Protein AF-A0A4S2H6Z0-F1 (afdb_monomer_lite)

Structure (mmCIF, N/CA/C/O backbone):
data_AF-A0A4S2H6Z0-F1
#
_entry.id   AF-A0A4S2H6Z0-F1
#
loop_
_atom_site.group_PDB
_atom_site.id
_atom_site.type_symbol
_atom_site.label_atom_id
_atom_site.label_alt_id
_atom_site.label_comp_id
_atom_site.label_asym_id
_atom_site.label_entity_id
_atom_site.label_seq_id
_atom_site.pdbx_PDB_ins_code
_atom_site.Cartn_x
_atom_site.Cartn_y
_atom_site.Cartn_z
_atom_site.occupancy
_atom_site.B_iso_or_equiv
_atom_site.auth_seq_id
_atom_site.auth_comp_id
_atom_site.auth_asym_id
_atom_site.auth_atom_id
_atom_site.pdbx_PDB_model_num
ATOM 1 N N . MET A 1 1 ? -12.314 -0.430 -7.288 1.00 43.91 1 MET A N 1
ATOM 2 C CA . MET A 1 1 ? -11.637 -0.971 -8.488 1.00 43.91 1 MET A CA 1
ATOM 3 C C . MET A 1 1 ? -10.177 -0.531 -8.445 1.00 43.91 1 MET A C 1
ATOM 5 O O . MET A 1 1 ? -9.953 0.667 -8.419 1.00 43.91 1 MET A O 1
ATOM 9 N N . ARG A 1 2 ? -9.200 -1.448 -8.360 1.00 56.72 2 ARG A N 1
ATOM 10 C CA . ARG A 1 2 ? -7.768 -1.087 -8.378 1.00 56.72 2 ARG A CA 1
ATOM 11 C C . ARG A 1 2 ? -7.359 -0.550 -9.759 1.00 56.72 2 ARG A C 1
ATOM 13 O O . ARG A 1 2 ? -7.724 -1.200 -10.739 1.00 56.72 2 ARG A O 1
ATOM 20 N N . PRO A 1 3 ? -6.600 0.553 -9.860 1.00 59.47 3 PRO A N 1
ATOM 21 C CA . PRO A 1 3 ? -5.856 0.876 -11.079 1.00 59.47 3 PRO A CA 1
ATOM 22 C C . PRO A 1 3 ? -4.858 -0.244 -11.407 1.00 59.47 3 PRO A C 1
ATOM 24 O O . PRO A 1 3 ? -4.437 -0.952 -10.493 1.00 59.47 3 PRO A O 1
ATOM 27 N N . TYR A 1 4 ? -4.493 -0.401 -12.682 1.00 66.50 4 TYR A N 1
ATOM 28 C CA . TYR A 1 4 ? -3.468 -1.359 -13.140 1.00 66.50 4 TYR A CA 1
ATOM 29 C C . TYR A 1 4 ? -3.805 -2.848 -12.953 1.00 66.50 4 TYR A C 1
ATOM 31 O O . TYR A 1 4 ? -2.926 -3.659 -12.707 1.00 66.50 4 TYR A O 1
ATOM 39 N N . LYS A 1 5 ? -5.076 -3.247 -13.119 1.00 69.44 5 LYS A N 1
ATOM 40 C CA . LYS A 1 5 ? -5.499 -4.663 -12.996 1.00 69.44 5 LYS A CA 1
ATOM 41 C C . LYS A 1 5 ? -4.783 -5.654 -13.926 1.00 69.44 5 LYS A C 1
ATOM 43 O O . LYS A 1 5 ? -4.903 -6.850 -13.695 1.00 69.44 5 LYS A O 1
ATOM 48 N N . HIS A 1 6 ? -4.163 -5.169 -15.000 1.00 81.25 6 HIS A N 1
ATOM 49 C CA . HIS A 1 6 ? -3.451 -5.999 -15.971 1.00 81.25 6 HIS A CA 1
ATOM 50 C C . HIS A 1 6 ? -2.021 -6.333 -15.533 1.00 81.25 6 HIS A C 1
ATOM 52 O O . HIS A 1 6 ? -1.425 -7.230 -16.113 1.00 81.25 6 HIS A O 1
ATOM 58 N N . TYR A 1 7 ? -1.496 -5.653 -14.510 1.00 85.88 7 TYR A N 1
ATOM 59 C CA . TYR A 1 7 ? -0.220 -5.996 -13.898 1.00 85.88 7 TYR A CA 1
ATOM 60 C C . TYR A 1 7 ? -0.441 -6.805 -12.627 1.00 85.88 7 TYR A C 1
ATOM 62 O O . TYR A 1 7 ? -1.417 -6.595 -11.892 1.00 85.88 7 TYR A O 1
ATOM 70 N N . ASP A 1 8 ? 0.486 -7.722 -12.361 1.00 86.62 8 ASP A N 1
ATOM 71 C CA . ASP A 1 8 ? 0.520 -8.396 -11.076 1.00 86.62 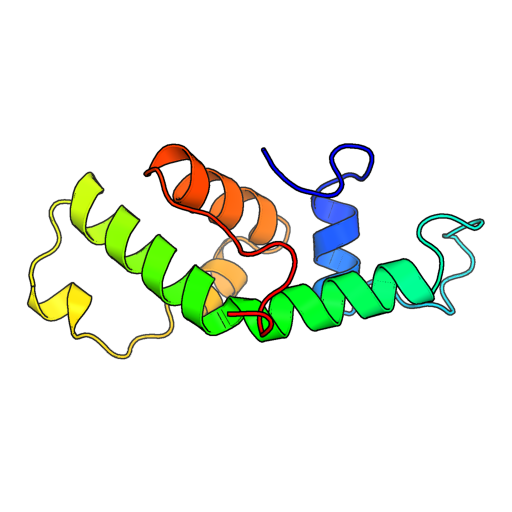8 ASP A CA 1
ATOM 72 C C . ASP A 1 8 ? 0.820 -7.390 -9.955 1.00 86.62 8 ASP A C 1
ATOM 74 O O . ASP A 1 8 ? 1.573 -6.429 -10.123 1.00 86.62 8 ASP A O 1
ATOM 78 N N . ALA A 1 9 ? 0.195 -7.597 -8.797 1.00 86.31 9 ALA A N 1
ATOM 79 C CA . ALA A 1 9 ? 0.392 -6.706 -7.661 1.00 86.31 9 ALA A CA 1
ATOM 80 C C . ALA A 1 9 ? 1.819 -6.788 -7.098 1.00 86.31 9 ALA A C 1
ATOM 82 O O . ALA A 1 9 ? 2.272 -5.790 -6.552 1.00 86.31 9 ALA A O 1
ATOM 83 N N . GLY A 1 10 ? 2.488 -7.938 -7.233 1.00 89.62 10 GLY A N 1
ATOM 84 C CA . GLY A 1 10 ? 3.888 -8.133 -6.871 1.00 89.62 10 GLY A CA 1
ATOM 85 C C . GLY A 1 10 ? 4.810 -7.301 -7.750 1.00 89.62 10 GLY A C 1
ATOM 86 O O . GLY A 1 10 ? 5.597 -6.542 -7.218 1.00 89.62 10 GLY A O 1
ATOM 87 N N . LEU A 1 11 ? 4.606 -7.287 -9.071 1.00 90.44 11 LEU A N 1
ATOM 88 C CA . LEU A 1 11 ? 5.399 -6.428 -9.962 1.00 90.44 11 LEU A CA 1
ATOM 89 C C . LEU A 1 11 ? 5.265 -4.934 -9.618 1.00 90.44 11 LEU A C 1
ATOM 91 O O . LEU A 1 11 ? 6.243 -4.193 -9.618 1.00 90.44 11 LEU A O 1
ATOM 95 N N . ILE A 1 12 ? 4.046 -4.475 -9.314 1.00 90.94 12 ILE A N 1
ATOM 96 C CA . ILE A 1 12 ? 3.834 -3.088 -8.869 1.00 90.94 12 ILE A CA 1
ATOM 97 C C . ILE A 1 12 ? 4.550 -2.839 -7.534 1.00 90.94 12 ILE A C 1
ATOM 99 O O . ILE A 1 12 ? 5.118 -1.766 -7.346 1.00 90.94 12 ILE A O 1
ATOM 103 N N . GLU A 1 13 ? 4.495 -3.802 -6.613 1.00 92.81 13 GLU A N 1
ATOM 104 C CA . GLU A 1 13 ? 5.170 -3.738 -5.315 1.00 92.81 13 GLU A CA 1
ATOM 105 C C . GLU A 1 13 ? 6.690 -3.661 -5.478 1.00 92.81 13 GLU A C 1
ATOM 107 O O . GLU A 1 13 ? 7.290 -2.728 -4.961 1.00 92.81 13 GLU A O 1
ATOM 112 N N . ASP A 1 14 ? 7.285 -4.529 -6.291 1.00 93.00 14 ASP A N 1
ATOM 113 C CA . ASP A 1 14 ? 8.722 -4.565 -6.562 1.00 93.00 14 ASP A CA 1
ATOM 114 C C . ASP A 1 14 ? 9.218 -3.246 -7.169 1.00 93.00 14 ASP A C 1
ATOM 116 O O . ASP A 1 14 ? 10.258 -2.716 -6.777 1.00 93.00 14 ASP A O 1
ATOM 120 N N . VAL A 1 15 ? 8.447 -2.651 -8.086 1.00 92.44 15 VAL A N 1
ATOM 121 C CA . VAL A 1 15 ? 8.760 -1.324 -8.635 1.00 92.44 15 VAL A CA 1
ATOM 122 C C . VAL A 1 15 ? 8.666 -0.235 -7.566 1.00 92.44 15 VAL A C 1
ATOM 124 O O . VAL A 1 15 ? 9.481 0.690 -7.562 1.00 92.44 15 VAL A O 1
ATOM 127 N N . VAL A 1 16 ? 7.666 -0.295 -6.682 1.00 93.00 16 VAL A N 1
ATOM 128 C CA . VAL A 1 16 ? 7.472 0.681 -5.596 1.00 93.00 16 VAL A CA 1
ATOM 129 C C . VAL A 1 16 ? 8.574 0.573 -4.543 1.00 93.00 16 VAL A C 1
ATOM 131 O O . VAL A 1 16 ? 9.058 1.607 -4.083 1.00 93.00 16 VAL A O 1
ATOM 134 N N . ASP A 1 17 ? 8.986 -0.647 -4.214 1.00 93.31 17 ASP A N 1
ATOM 135 C CA . ASP A 1 17 ? 10.017 -0.950 -3.221 1.00 93.31 17 ASP A CA 1
ATOM 136 C C . ASP A 1 17 ? 11.437 -0.799 -3.797 1.00 93.31 17 ASP A C 1
ATOM 138 O O . ASP A 1 17 ? 12.422 -0.861 -3.064 1.00 93.31 17 ASP A O 1
ATOM 142 N N . GLY A 1 18 ? 11.552 -0.534 -5.104 1.00 91.50 18 GLY A N 1
ATOM 143 C CA . GLY A 1 18 ? 12.824 -0.301 -5.788 1.00 91.50 18 GLY A CA 1
ATOM 144 C C . GLY A 1 18 ? 13.605 -1.574 -6.110 1.00 91.50 18 GLY A C 1
ATOM 145 O O . GLY A 1 18 ? 14.780 -1.477 -6.446 1.00 91.50 18 GLY A O 1
ATOM 146 N N . VAL A 1 19 ? 12.960 -2.739 -6.019 1.00 91.44 19 VAL A N 1
ATOM 147 C CA . VAL A 1 19 ? 13.501 -4.045 -6.423 1.00 91.44 19 VAL A CA 1
ATOM 148 C C . VAL A 1 19 ? 13.611 -4.138 -7.944 1.00 91.44 19 VAL A C 1
ATOM 150 O O . VAL A 1 19 ? 14.587 -4.688 -8.436 1.00 91.44 19 VAL A O 1
ATOM 153 N N . VAL A 1 20 ? 12.633 -3.572 -8.665 1.00 89.50 20 VAL A N 1
ATOM 154 C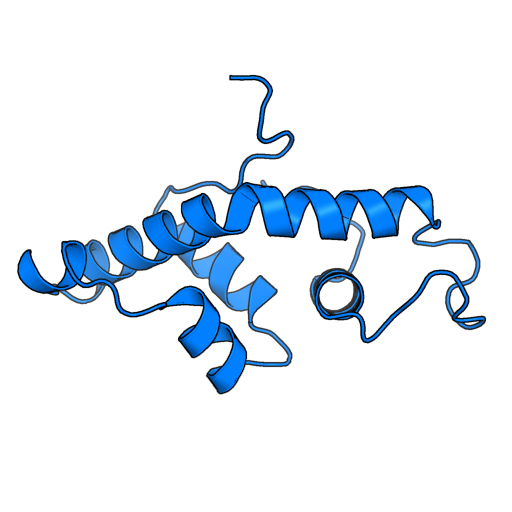 CA . VAL A 1 20 ? 12.634 -3.471 -10.134 1.00 89.50 20 VAL A CA 1
ATOM 155 C C . VAL A 1 20 ? 12.770 -2.007 -10.563 1.00 89.50 20 VAL A C 1
ATOM 157 O O . VAL A 1 20 ? 12.004 -1.131 -10.128 1.00 89.50 20 VAL A O 1
ATOM 160 N N . GLY A 1 21 ? 13.763 -1.743 -11.405 1.00 84.88 21 GLY A N 1
ATOM 161 C CA . GLY A 1 21 ? 14.115 -0.462 -12.008 1.00 84.88 21 GLY A CA 1
ATOM 162 C C . GLY A 1 21 ? 13.831 -0.392 -13.509 1.00 84.88 21 GLY A C 1
ATOM 163 O O . GLY A 1 21 ? 13.379 -1.342 -14.137 1.00 84.88 21 GLY A O 1
ATOM 164 N N . GLU A 1 22 ? 14.090 0.778 -14.090 1.00 79.88 22 GLU A N 1
ATOM 165 C CA . GLU A 1 22 ? 13.851 1.056 -15.517 1.00 79.88 22 GLU A CA 1
ATOM 166 C C . GLU A 1 22 ? 14.928 0.422 -16.408 1.00 79.88 22 GLU A C 1
ATOM 168 O O . GLU A 1 22 ? 14.734 0.238 -17.606 1.00 79.88 22 GLU A O 1
ATOM 173 N N . GLU A 1 23 ? 16.078 0.137 -15.805 1.00 77.00 23 GLU A N 1
ATOM 174 C CA . GLU A 1 23 ? 17.248 -0.504 -16.385 1.00 77.00 23 GLU A CA 1
ATOM 175 C C . GLU A 1 23 ? 17.199 -2.041 -16.345 1.00 77.00 23 GLU A C 1
ATOM 177 O O . GLU A 1 23 ? 18.068 -2.685 -16.938 1.00 77.00 23 GLU A O 1
ATOM 182 N N . ASP A 1 24 ? 16.203 -2.637 -15.677 1.00 77.44 24 ASP A N 1
ATOM 183 C CA . ASP A 1 24 ? 16.071 -4.091 -15.590 1.00 77.44 24 ASP A CA 1
ATOM 184 C C . ASP A 1 24 ? 15.622 -4.680 -16.933 1.00 77.44 24 ASP A C 1
ATOM 186 O O . ASP A 1 24 ? 14.460 -4.603 -17.340 1.00 77.44 24 ASP A O 1
ATOM 190 N N . ILE A 1 25 ? 16.591 -5.302 -17.609 1.00 59.59 25 ILE A N 1
ATOM 191 C CA . ILE A 1 25 ? 16.536 -5.828 -18.985 1.00 59.59 25 ILE A CA 1
ATOM 192 C C . ILE A 1 25 ? 15.465 -6.924 -19.152 1.00 59.59 25 ILE A C 1
ATOM 194 O O . ILE A 1 25 ? 15.018 -7.187 -20.264 1.00 59.59 25 ILE A O 1
ATOM 198 N N . GLU A 1 26 ? 15.027 -7.553 -18.055 1.00 61.97 26 GLU A N 1
ATOM 199 C CA . GLU A 1 26 ? 13.955 -8.561 -18.069 1.00 61.97 26 GLU A CA 1
ATOM 200 C C . GLU A 1 26 ? 12.550 -7.952 -18.214 1.00 61.97 26 GLU A C 1
ATOM 202 O O . GLU A 1 26 ? 11.586 -8.671 -18.476 1.00 61.97 26 GLU A O 1
ATOM 207 N N . THR A 1 27 ? 12.417 -6.627 -18.095 1.00 59.22 27 THR A N 1
ATOM 208 C CA . THR A 1 27 ? 11.163 -5.914 -18.357 1.00 59.22 27 THR A CA 1
ATOM 209 C C . THR A 1 27 ? 11.105 -5.458 -19.820 1.00 59.22 27 THR A C 1
ATOM 211 O O . THR A 1 27 ? 11.207 -4.276 -20.133 1.00 59.22 27 THR A O 1
ATOM 214 N N . GLU A 1 28 ? 10.958 -6.411 -20.749 1.00 54.38 28 GLU A N 1
ATOM 215 C CA . GLU A 1 28 ? 10.650 -6.132 -22.164 1.00 54.38 28 GLU A CA 1
ATOM 216 C C . GLU A 1 28 ? 9.410 -5.217 -22.264 1.00 54.38 28 GLU A C 1
ATOM 218 O O . GLU A 1 28 ? 8.283 -5.668 -22.080 1.00 54.38 28 GLU A O 1
ATOM 223 N N . ASP A 1 29 ? 9.625 -3.917 -22.501 1.00 62.53 29 ASP A N 1
ATOM 224 C CA . ASP A 1 29 ? 8.655 -2.826 -22.736 1.00 62.53 29 ASP A CA 1
ATOM 225 C C . ASP A 1 29 ? 7.450 -2.669 -21.768 1.00 62.53 29 ASP A C 1
ATOM 227 O O . ASP A 1 29 ? 6.671 -1.714 -21.895 1.00 62.53 29 ASP A O 1
ATOM 231 N N . TYR A 1 30 ? 7.293 -3.529 -20.756 1.00 69.50 30 TYR A N 1
ATOM 232 C CA . TYR A 1 30 ? 6.130 -3.553 -19.868 1.00 69.50 30 TYR A CA 1
ATOM 233 C C . TYR A 1 30 ? 6.489 -3.940 -18.421 1.00 69.50 30 TYR A C 1
ATOM 235 O O . TYR A 1 30 ? 6.848 -5.087 -18.163 1.00 69.50 30 TYR A O 1
ATOM 243 N N . PRO A 1 31 ? 6.282 -3.041 -17.437 1.00 82.44 31 PRO A N 1
ATOM 244 C CA . PRO A 1 31 ? 5.841 -1.652 -17.570 1.00 82.44 31 PRO A CA 1
ATOM 245 C C . PRO A 1 31 ? 6.954 -0.746 -18.110 1.00 82.44 31 PRO A C 1
ATOM 247 O O . PRO A 1 31 ? 8.093 -0.823 -17.675 1.00 82.44 31 PRO A O 1
ATOM 250 N N . CYS A 1 32 ? 6.620 0.200 -18.988 1.00 85.44 32 CYS A N 1
ATOM 251 C CA . CYS A 1 32 ? 7.594 1.205 -19.414 1.00 85.44 32 CYS A CA 1
ATOM 252 C C . CYS A 1 32 ? 8.028 2.122 -18.249 1.00 85.44 32 CYS A C 1
ATOM 254 O O . CYS A 1 32 ? 7.286 2.322 -17.280 1.00 85.44 32 CYS A O 1
ATOM 256 N N . SER A 1 33 ? 9.185 2.777 -18.395 1.00 88.06 33 SER A N 1
ATOM 257 C CA . SER A 1 33 ? 9.753 3.727 -17.417 1.00 88.06 33 SER A CA 1
ATOM 258 C C . SER A 1 33 ? 8.738 4.737 -16.857 1.00 88.06 33 SER A C 1
ATOM 260 O O . SER A 1 33 ? 8.645 4.946 -15.646 1.00 88.06 33 SER A O 1
ATOM 262 N N . GLY A 1 34 ? 7.915 5.341 -17.722 1.00 87.88 34 GLY A N 1
ATOM 263 C CA . GLY A 1 34 ? 6.893 6.301 -17.294 1.00 87.88 34 GLY A CA 1
ATOM 264 C C . GLY A 1 34 ? 5.836 5.683 -16.373 1.00 87.88 34 GLY A C 1
ATOM 265 O O . GLY A 1 34 ? 5.405 6.316 -15.408 1.00 87.88 34 GLY A O 1
ATOM 266 N N . THR A 1 35 ? 5.462 4.427 -16.626 1.00 88.50 35 THR A N 1
ATOM 267 C CA . THR A 1 35 ? 4.527 3.673 -15.783 1.00 88.50 35 THR A CA 1
ATOM 268 C C . THR A 1 35 ? 5.153 3.373 -14.422 1.00 88.50 35 THR A C 1
ATOM 270 O O . THR A 1 35 ? 4.516 3.621 -13.396 1.00 88.50 35 THR A O 1
ATOM 273 N N . MET A 1 36 ? 6.418 2.937 -14.397 1.00 90.44 36 MET A N 1
ATOM 274 C CA . MET A 1 36 ? 7.149 2.679 -13.152 1.00 90.44 36 MET A CA 1
ATOM 275 C C . MET A 1 36 ? 7.279 3.942 -12.286 1.00 90.44 36 MET A C 1
ATOM 277 O O . MET A 1 36 ? 6.916 3.936 -11.106 1.00 90.44 36 MET A O 1
ATOM 281 N N . LYS A 1 37 ? 7.700 5.067 -12.886 1.00 90.56 37 LYS A N 1
ATOM 282 C CA . LYS A 1 37 ? 7.766 6.382 -12.218 1.00 90.56 37 LYS A CA 1
ATOM 283 C C . LYS A 1 37 ? 6.419 6.790 -11.645 1.00 90.56 37 LYS A C 1
ATOM 285 O O . LYS A 1 37 ? 6.341 7.250 -10.506 1.00 90.56 37 LYS A O 1
ATOM 290 N N . HIS A 1 38 ? 5.352 6.604 -12.417 1.00 89.94 38 HIS A N 1
ATOM 291 C CA . HIS A 1 38 ? 4.011 6.942 -11.970 1.00 89.94 38 HIS A CA 1
ATOM 292 C C . HIS A 1 38 ? 3.560 6.073 -10.786 1.00 89.94 38 HIS A C 1
ATOM 294 O O . HIS A 1 38 ? 2.934 6.596 -9.866 1.00 89.94 38 HIS A O 1
ATOM 300 N N . TRP A 1 39 ? 3.888 4.778 -10.751 1.00 91.38 39 TRP A N 1
ATOM 301 C CA . TRP A 1 39 ? 3.582 3.923 -9.597 1.00 91.38 39 TRP A CA 1
ATOM 302 C C . TRP A 1 39 ? 4.324 4.354 -8.338 1.00 91.38 39 TRP A C 1
ATOM 304 O O . TRP A 1 39 ? 3.686 4.498 -7.293 1.00 91.38 39 TRP A O 1
ATOM 314 N N . ARG A 1 40 ? 5.629 4.636 -8.447 1.00 92.38 40 ARG A N 1
ATOM 315 C CA . ARG A 1 40 ? 6.437 5.157 -7.333 1.00 92.38 40 ARG A CA 1
ATOM 316 C C . ARG A 1 40 ? 5.859 6.468 -6.804 1.00 92.38 40 ARG A C 1
ATOM 318 O O . ARG A 1 40 ? 5.550 6.570 -5.618 1.00 92.38 40 ARG A O 1
ATOM 325 N N . TRP A 1 41 ? 5.612 7.429 -7.696 1.00 92.31 41 TRP A N 1
ATOM 326 C CA . TRP A 1 41 ? 4.995 8.712 -7.352 1.00 92.31 41 TRP A CA 1
ATOM 327 C C . TRP A 1 41 ? 3.635 8.528 -6.671 1.00 92.31 41 TRP A C 1
ATOM 329 O O . TRP A 1 41 ? 3.386 9.076 -5.598 1.00 92.31 41 TRP A O 1
ATOM 339 N N . ARG A 1 42 ? 2.752 7.713 -7.256 1.00 91.00 42 ARG A N 1
ATOM 340 C CA . ARG A 1 42 ? 1.405 7.491 -6.727 1.00 91.00 42 ARG A CA 1
ATOM 341 C C . ARG A 1 42 ? 1.436 6.837 -5.347 1.00 91.00 42 ARG A C 1
ATOM 343 O O . ARG A 1 42 ? 0.597 7.190 -4.516 1.00 91.00 42 ARG A O 1
ATOM 350 N N . SER A 1 43 ? 2.352 5.893 -5.123 1.00 91.50 43 SER A N 1
ATOM 351 C CA . SER A 1 43 ? 2.552 5.231 -3.831 1.00 91.50 43 SER A CA 1
ATOM 352 C C . SER A 1 43 ? 2.975 6.242 -2.763 1.00 91.50 43 SER A C 1
ATOM 354 O O . SER A 1 43 ? 2.281 6.390 -1.759 1.00 91.50 43 SER A O 1
ATOM 356 N N . GLN A 1 44 ? 4.011 7.040 -3.046 1.00 92.75 44 GLN A N 1
ATOM 357 C CA . GLN A 1 44 ? 4.501 8.096 -2.148 1.00 92.75 44 GLN A CA 1
ATOM 358 C C . GLN A 1 44 ? 3.404 9.113 -1.801 1.00 92.75 44 GLN A C 1
ATOM 360 O O . GLN A 1 44 ? 3.179 9.444 -0.640 1.00 92.75 44 GLN A O 1
ATOM 365 N N . MET A 1 45 ? 2.649 9.574 -2.800 1.00 94.00 45 MET A N 1
ATOM 366 C CA . MET A 1 45 ? 1.579 10.552 -2.584 1.00 94.00 45 MET A CA 1
ATOM 367 C C . MET A 1 45 ? 0.377 9.984 -1.812 1.00 94.00 45 MET A C 1
ATOM 369 O O . MET A 1 45 ? -0.373 10.737 -1.192 1.00 94.00 45 MET A O 1
ATOM 373 N N . ASN A 1 46 ? 0.173 8.664 -1.835 1.00 93.62 46 ASN A N 1
ATOM 374 C CA . ASN A 1 46 ? -0.899 8.002 -1.093 1.00 93.62 46 ASN A CA 1
ATOM 375 C C . ASN A 1 46 ? -0.473 7.468 0.272 1.00 93.62 46 ASN A C 1
ATOM 377 O O . ASN A 1 46 ? -1.338 6.971 0.986 1.00 93.62 46 ASN A O 1
ATOM 381 N N . GLU A 1 47 ? 0.794 7.565 0.663 1.00 93.62 47 GLU A N 1
ATOM 382 C CA . GLU A 1 47 ? 1.312 6.912 1.870 1.00 93.62 47 GLU A CA 1
ATOM 383 C C . GLU A 1 47 ? 0.490 7.265 3.122 1.00 93.62 47 GLU A C 1
ATOM 385 O O . GLU A 1 47 ? -0.048 6.388 3.797 1.00 93.62 47 GLU A O 1
ATOM 390 N N . LYS A 1 48 ? 0.249 8.563 3.354 1.00 93.44 48 LYS A N 1
ATOM 391 C CA . LYS A 1 48 ? -0.590 9.045 4.468 1.00 93.44 48 LYS A CA 1
ATOM 392 C C . LYS A 1 48 ? -2.054 8.613 4.357 1.00 93.44 48 LYS A C 1
ATOM 394 O O . LYS A 1 48 ? -2.698 8.356 5.372 1.00 93.44 48 LYS A O 1
ATOM 399 N N . ASN A 1 49 ? -2.592 8.549 3.139 1.00 94.56 49 ASN A N 1
ATOM 400 C CA . ASN A 1 49 ? -3.952 8.063 2.910 1.00 94.56 49 ASN A CA 1
ATOM 401 C C . ASN A 1 49 ? -4.043 6.571 3.258 1.00 94.56 49 ASN A C 1
ATOM 403 O O . ASN A 1 49 ? -4.914 6.171 4.021 1.00 94.56 49 ASN A O 1
ATOM 407 N N . MET A 1 50 ? -3.111 5.753 2.768 1.00 94.75 50 MET A N 1
ATOM 408 C CA . MET A 1 50 ? -3.050 4.321 3.062 1.00 94.75 50 MET A CA 1
ATOM 409 C C . MET A 1 50 ? -2.898 4.059 4.561 1.00 94.75 50 MET A C 1
ATOM 411 O O . MET A 1 50 ? -3.648 3.251 5.104 1.00 94.75 50 MET A O 1
ATOM 415 N N . GLU A 1 51 ? -2.008 4.791 5.232 1.00 95.56 51 GLU A N 1
ATOM 416 C CA . GLU A 1 51 ? -1.841 4.768 6.689 1.00 95.56 51 GLU A CA 1
ATOM 417 C C . GLU A 1 51 ? -3.176 5.025 7.413 1.00 95.56 51 GLU A C 1
ATOM 419 O O . GLU A 1 51 ? -3.602 4.233 8.257 1.00 95.56 51 GLU A O 1
ATOM 424 N N . GLY A 1 52 ? -3.884 6.099 7.045 1.00 94.75 52 GLY A N 1
ATOM 425 C CA . GLY A 1 52 ? -5.178 6.450 7.634 1.00 94.75 52 GLY A CA 1
ATOM 426 C C . GLY A 1 52 ? -6.270 5.410 7.368 1.00 94.75 52 GLY A C 1
ATOM 427 O O . GLY A 1 52 ? -7.005 5.039 8.282 1.00 94.75 52 GLY A O 1
ATOM 428 N N . GLN A 1 53 ? -6.351 4.894 6.142 1.00 95.25 53 GLN A N 1
ATOM 429 C CA . GLN A 1 53 ? -7.346 3.895 5.740 1.00 95.25 53 GLN A CA 1
ATOM 430 C C . GLN A 1 53 ? -7.124 2.549 6.442 1.00 95.25 53 GLN A C 1
ATOM 432 O O . GLN A 1 53 ? -8.081 1.938 6.920 1.00 95.25 53 GLN A O 1
ATOM 437 N N . ILE A 1 54 ? -5.871 2.093 6.553 1.00 94.44 54 ILE A N 1
ATOM 438 C CA . ILE A 1 54 ? -5.517 0.876 7.299 1.00 94.44 54 ILE A CA 1
ATOM 439 C C . ILE A 1 54 ? -5.861 1.055 8.777 1.00 94.44 54 ILE A C 1
ATOM 441 O O . ILE A 1 54 ? -6.470 0.168 9.375 1.00 94.44 54 ILE A O 1
ATOM 445 N N . ARG A 1 55 ? -5.538 2.215 9.359 1.00 94.75 55 ARG A N 1
ATOM 446 C CA . ARG A 1 55 ? -5.871 2.528 10.75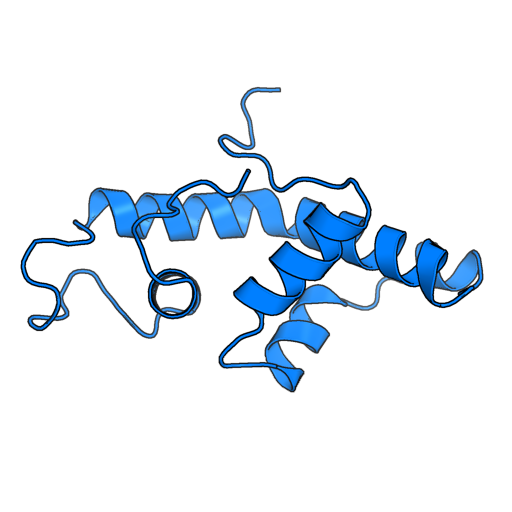3 1.00 94.75 55 ARG A CA 1
ATOM 447 C C . ARG A 1 55 ? -7.377 2.517 10.997 1.00 94.75 55 ARG A C 1
ATOM 449 O O . ARG A 1 55 ? -7.838 1.907 11.960 1.00 94.75 55 ARG A O 1
ATOM 456 N N . GLN A 1 56 ? -8.151 3.146 10.117 1.00 93.69 56 GLN A N 1
ATOM 457 C CA . GLN A 1 56 ? -9.610 3.162 10.209 1.00 93.69 56 GLN A CA 1
ATOM 458 C C . GLN A 1 56 ? -10.201 1.754 10.047 1.00 93.69 56 GLN A C 1
ATOM 460 O O . GLN A 1 56 ? -11.112 1.382 10.788 1.00 93.69 56 GLN A O 1
ATOM 465 N N . ALA A 1 57 ? -9.664 0.952 9.124 1.00 93.06 57 ALA A N 1
ATOM 466 C CA . ALA A 1 57 ? -10.071 -0.437 8.940 1.00 93.06 57 ALA A CA 1
ATOM 467 C C . ALA A 1 57 ? -9.779 -1.283 10.189 1.00 93.06 57 ALA A C 1
ATOM 469 O O . ALA A 1 57 ? -10.659 -2.004 10.652 1.00 93.06 57 ALA A O 1
ATOM 470 N N . ALA A 1 58 ? -8.582 -1.163 10.768 1.00 91.44 58 ALA A N 1
ATOM 471 C CA . ALA A 1 58 ? -8.197 -1.879 11.981 1.00 91.44 58 ALA A CA 1
ATOM 472 C C . ALA A 1 58 ? -9.078 -1.489 13.177 1.00 91.44 58 ALA A C 1
ATOM 474 O O . ALA A 1 58 ? -9.578 -2.369 13.868 1.00 91.44 58 ALA A O 1
ATOM 475 N N . HIS A 1 59 ? -9.347 -0.195 13.374 1.00 91.31 59 HIS A N 1
ATOM 476 C CA . HIS A 1 59 ? -10.286 0.276 14.396 1.00 91.31 59 HIS A CA 1
ATOM 477 C C . HIS A 1 59 ? -11.672 -0.360 14.241 1.00 91.31 59 HIS A C 1
ATOM 479 O O . HIS A 1 59 ? -12.217 -0.893 15.202 1.00 91.31 59 HIS A O 1
ATOM 485 N N . ARG A 1 60 ? -12.211 -0.363 13.017 1.00 89.81 60 ARG A N 1
ATOM 486 C CA . ARG A 1 60 ? -13.549 -0.891 12.730 1.00 89.81 60 ARG A CA 1
ATOM 487 C C . ARG A 1 60 ? -13.654 -2.408 12.896 1.00 89.81 60 ARG A C 1
ATOM 489 O O . ARG A 1 60 ? -14.683 -2.885 13.360 1.00 89.81 60 ARG A O 1
ATOM 496 N N . PHE A 1 61 ? -12.652 -3.163 12.449 1.00 88.81 61 PHE A N 1
ATOM 497 C CA . PHE A 1 61 ? -12.737 -4.627 12.384 1.00 88.81 61 PHE A CA 1
ATOM 498 C C . PHE A 1 61 ? -12.139 -5.348 13.590 1.00 88.81 61 PHE A C 1
ATOM 500 O O . PHE A 1 61 ? -12.509 -6.491 13.836 1.00 88.81 61 PHE A O 1
ATOM 507 N N . LEU A 1 62 ? -11.221 -4.712 14.319 1.00 88.94 62 LEU A N 1
ATOM 508 C CA . LEU A 1 62 ? -10.550 -5.300 15.482 1.00 88.94 62 LEU A CA 1
ATOM 509 C C . LEU A 1 62 ? -11.003 -4.665 16.808 1.00 88.94 62 LEU A C 1
ATOM 511 O O . LEU A 1 62 ? -10.391 -4.939 17.835 1.00 88.94 62 LEU A O 1
ATOM 515 N N . ASP A 1 63 ? -12.035 -3.812 16.773 1.00 87.00 63 ASP A N 1
ATOM 516 C CA . ASP A 1 63 ? -12.605 -3.105 17.933 1.00 87.00 63 ASP A CA 1
ATOM 517 C C . ASP A 1 63 ? -11.543 -2.373 18.778 1.00 87.00 63 ASP A C 1
ATOM 519 O O . ASP A 1 63 ? -11.555 -2.365 20.009 1.00 87.00 63 ASP A O 1
ATOM 523 N N . LEU A 1 64 ? -10.552 -1.784 18.099 1.00 87.75 64 LEU A N 1
ATOM 524 C CA . LEU A 1 64 ? -9.475 -1.051 18.768 1.00 87.75 64 LEU A CA 1
ATOM 525 C C . LEU A 1 64 ? -10.011 0.278 19.293 1.00 87.75 64 LEU A C 1
ATOM 527 O O . LEU A 1 64 ? -10.860 0.901 18.669 1.00 87.75 64 LEU A O 1
ATOM 531 N N . ASP A 1 65 ? -9.498 0.765 20.415 1.00 86.31 65 ASP A N 1
ATOM 532 C CA . ASP A 1 65 ? -10.039 1.976 21.030 1.00 86.31 65 ASP A CA 1
ATOM 533 C C . ASP A 1 65 ? -9.687 3.277 20.267 1.00 86.31 65 ASP A C 1
ATOM 535 O O . ASP A 1 65 ? -8.897 3.327 19.318 1.00 86.31 65 ASP A O 1
ATOM 539 N N . GLY A 1 66 ? -10.256 4.397 20.716 1.00 85.44 66 GLY A N 1
ATOM 540 C CA . GLY A 1 66 ? -9.928 5.714 20.165 1.00 85.44 66 GLY A CA 1
ATOM 541 C C . GLY A 1 66 ? -8.482 6.167 20.424 1.00 85.44 66 GLY A C 1
ATOM 542 O O . GLY A 1 66 ? -8.022 7.107 19.772 1.00 85.44 66 GLY A O 1
ATOM 543 N N . LYS A 1 67 ? -7.742 5.537 21.352 1.00 89.31 67 LYS A N 1
ATOM 544 C CA . LYS A 1 67 ? -6.315 5.835 21.570 1.00 89.31 67 LYS A CA 1
ATOM 545 C C . LYS A 1 67 ? -5.482 5.267 20.428 1.00 89.31 67 LYS A C 1
ATOM 547 O O . LYS A 1 67 ? -4.567 5.945 19.969 1.00 89.31 67 LYS A O 1
ATOM 552 N N . PHE A 1 68 ? -5.843 4.095 19.909 1.00 89.75 68 PHE A N 1
ATOM 553 C CA . PHE A 1 68 ? -5.223 3.522 18.715 1.00 89.75 68 PHE A CA 1
ATOM 554 C C . PHE A 1 68 ? -5.350 4.442 17.491 1.00 89.75 68 PHE A C 1
ATOM 556 O O . PHE A 1 68 ? -4.367 4.672 16.780 1.00 89.75 68 PHE A O 1
ATOM 563 N N . LEU A 1 69 ? -6.526 5.043 17.274 1.00 87.81 69 LEU A N 1
ATOM 564 C CA . LEU A 1 69 ? -6.727 6.016 16.190 1.00 87.81 69 LEU A CA 1
ATOM 565 C C . LEU A 1 69 ? -5.816 7.247 16.319 1.00 87.81 69 LEU A C 1
ATOM 567 O O . LEU A 1 69 ? -5.389 7.804 15.312 1.00 87.81 69 LEU A O 1
ATOM 571 N N . LYS A 1 70 ? -5.515 7.662 17.554 1.00 88.81 70 LYS A N 1
ATOM 572 C CA . LYS A 1 70 ? -4.638 8.803 17.864 1.00 88.81 70 LYS A CA 1
ATOM 573 C C . LYS A 1 70 ? -3.155 8.429 17.933 1.00 88.81 70 LYS A C 1
ATOM 575 O O . LYS A 1 70 ? -2.315 9.317 18.079 1.00 88.81 70 LYS A O 1
ATOM 580 N N . SER A 1 71 ? -2.829 7.139 17.864 1.00 88.50 71 SER A N 1
ATOM 581 C CA . SER A 1 71 ? -1.450 6.666 17.893 1.00 88.50 71 SER A CA 1
ATOM 582 C C . SER A 1 71 ? -0.687 7.151 16.660 1.00 88.50 71 SER A C 1
ATOM 584 O O . SER A 1 71 ? -1.225 7.198 15.555 1.00 88.50 71 SER A O 1
ATOM 586 N N . ARG A 1 72 ? 0.588 7.495 16.861 1.00 87.19 72 ARG A N 1
ATOM 587 C CA . ARG A 1 72 ? 1.528 7.881 15.796 1.00 87.19 72 ARG A CA 1
ATOM 588 C C . ARG A 1 72 ? 2.387 6.714 15.308 1.00 87.19 72 ARG A C 1
ATOM 590 O O . ARG A 1 72 ? 3.352 6.932 14.588 1.00 87.19 72 ARG A O 1
ATOM 597 N N . GLU A 1 73 ? 2.078 5.492 15.732 1.00 90.19 73 GLU A N 1
ATOM 598 C CA . GLU A 1 73 ? 2.787 4.309 15.248 1.00 90.19 73 GLU A CA 1
ATOM 599 C C . GLU A 1 73 ? 2.609 4.153 13.733 1.00 90.19 73 GLU A C 1
ATOM 601 O O . GLU A 1 73 ? 1.461 4.158 13.300 1.00 90.19 73 GLU A O 1
ATOM 606 N N . PRO A 1 74 ? 3.679 3.969 12.942 1.00 92.88 74 PRO A N 1
ATOM 607 C CA . PRO A 1 74 ? 3.579 3.850 11.487 1.00 92.88 74 PRO A CA 1
ATOM 608 C C . PRO A 1 74 ? 3.067 2.453 11.104 1.00 92.88 74 PRO A C 1
ATOM 610 O O . PRO A 1 74 ? 3.833 1.493 11.010 1.00 92.88 74 PRO A O 1
ATOM 613 N N . LEU A 1 75 ? 1.751 2.300 10.950 1.00 92.94 75 LEU A N 1
ATOM 614 C CA . LEU A 1 75 ? 1.123 0.997 10.714 1.00 92.94 75 LEU A CA 1
ATOM 615 C C . LEU A 1 75 ? 1.453 0.438 9.335 1.00 92.94 75 LEU A C 1
ATOM 617 O O . LEU A 1 75 ? 1.627 -0.771 9.206 1.00 92.94 75 LEU A O 1
ATOM 621 N N . LEU A 1 76 ? 1.533 1.295 8.321 1.00 93.06 76 LEU A N 1
ATOM 622 C CA . LEU A 1 76 ? 1.877 0.911 6.961 1.00 93.06 76 LEU A CA 1
ATOM 623 C C . LEU A 1 76 ? 3.312 0.384 6.884 1.00 93.06 76 LEU A C 1
ATOM 625 O O . LEU A 1 76 ? 3.528 -0.663 6.287 1.00 93.06 76 LEU A O 1
ATOM 629 N N . GLU A 1 77 ? 4.266 1.039 7.545 1.00 94.62 77 GLU A N 1
ATOM 630 C CA . GLU A 1 77 ? 5.650 0.547 7.611 1.00 94.62 77 GLU A CA 1
ATOM 631 C C . GLU A 1 77 ? 5.736 -0.783 8.363 1.00 94.62 77 GLU A C 1
ATOM 633 O O . GLU A 1 77 ? 6.297 -1.748 7.853 1.00 94.62 77 GLU A O 1
ATOM 638 N N . LYS A 1 78 ? 5.058 -0.910 9.513 1.00 94.31 78 LYS A N 1
ATOM 639 C CA . LYS A 1 78 ? 4.968 -2.198 10.224 1.00 94.31 78 LYS A CA 1
ATOM 640 C C . LYS A 1 78 ? 4.318 -3.298 9.377 1.00 94.31 78 LYS A C 1
ATOM 642 O O . LYS A 1 78 ? 4.629 -4.474 9.556 1.00 94.31 78 LYS A O 1
ATOM 647 N N . LEU A 1 79 ? 3.373 -2.946 8.502 1.00 93.25 79 LEU A N 1
ATOM 648 C CA . LEU A 1 79 ? 2.746 -3.885 7.573 1.00 93.25 79 LEU A CA 1
ATOM 649 C C . LEU A 1 79 ? 3.745 -4.347 6.506 1.00 93.25 79 LEU A C 1
ATOM 651 O O . LEU A 1 79 ? 3.809 -5.548 6.251 1.00 93.25 79 LEU A O 1
ATOM 655 N N . LYS A 1 80 ? 4.523 -3.420 5.929 1.00 94.56 80 LYS A N 1
ATOM 656 C CA . LYS A 1 80 ? 5.611 -3.721 4.986 1.00 94.56 80 LYS A CA 1
ATOM 657 C C . LYS A 1 80 ? 6.613 -4.684 5.614 1.00 94.56 80 LYS A C 1
ATOM 659 O O . LYS A 1 80 ? 6.761 -5.803 5.143 1.00 94.56 80 LYS A O 1
ATOM 664 N N . GLU A 1 81 ? 7.175 -4.328 6.767 1.00 94.75 81 GLU A N 1
ATOM 665 C CA . GLU A 1 81 ? 8.164 -5.154 7.480 1.00 94.75 81 GLU A CA 1
ATOM 666 C C . GLU A 1 81 ? 7.688 -6.590 7.757 1.00 94.75 81 GLU A C 1
ATOM 668 O O . GLU A 1 81 ? 8.487 -7.523 7.771 1.00 94.75 81 GLU A O 1
ATOM 673 N N . ARG A 1 82 ? 6.385 -6.784 8.000 1.00 94.75 82 ARG A N 1
ATOM 674 C CA . ARG A 1 82 ? 5.816 -8.091 8.363 1.00 94.75 82 ARG A CA 1
ATOM 675 C C . ARG A 1 82 ? 5.335 -8.922 7.180 1.00 94.75 82 ARG A C 1
ATOM 677 O O . ARG A 1 82 ? 5.191 -10.132 7.339 1.00 94.75 82 ARG A O 1
ATOM 684 N N . ILE A 1 83 ? 4.974 -8.286 6.065 1.00 92.19 83 ILE A N 1
ATOM 685 C CA . ILE A 1 83 ? 4.246 -8.926 4.955 1.00 92.19 83 ILE A CA 1
ATOM 686 C C . ILE A 1 83 ? 4.977 -8.742 3.613 1.00 92.19 83 ILE A C 1
ATOM 688 O O . ILE A 1 83 ? 4.449 -9.150 2.589 1.00 92.19 83 ILE A O 1
ATOM 692 N N . SER A 1 84 ? 6.189 -8.182 3.579 1.00 91.31 84 SER A N 1
ATOM 693 C CA . SER A 1 84 ? 7.004 -8.160 2.357 1.00 91.31 84 SER A CA 1
ATOM 694 C C . SER A 1 84 ? 7.607 -9.546 2.038 1.00 91.31 84 SER A C 1
ATOM 696 O O . SER A 1 84 ? 8.229 -10.145 2.920 1.00 91.31 84 SER A O 1
ATOM 698 N N . PRO A 1 85 ? 7.480 -10.056 0.792 1.00 91.88 85 PRO A N 1
ATOM 699 C CA . PRO A 1 85 ? 6.673 -9.512 -0.304 1.00 91.88 85 PRO A CA 1
ATOM 700 C C . PRO A 1 85 ? 5.174 -9.849 -0.158 1.00 91.88 85 PRO A C 1
ATOM 702 O O . PRO A 1 85 ? 4.790 -10.938 0.277 1.00 91.88 85 PRO A O 1
ATOM 705 N N . GLY A 1 86 ? 4.311 -8.928 -0.584 1.00 93.44 86 GLY A N 1
ATOM 706 C CA . GLY A 1 86 ? 2.851 -9.016 -0.556 1.00 93.44 86 GLY A CA 1
ATOM 707 C C . GLY A 1 86 ? 2.149 -7.915 0.247 1.00 93.44 86 GLY A C 1
ATOM 708 O O . GLY A 1 86 ? 0.909 -7.934 0.348 1.00 93.44 86 GLY A O 1
ATOM 709 N N . TRP A 1 87 ? 2.887 -6.958 0.816 1.00 95.00 87 TRP A N 1
ATOM 710 C CA . TRP A 1 87 ? 2.327 -5.904 1.663 1.00 95.00 87 TRP A CA 1
ATOM 711 C C . TRP A 1 87 ? 1.345 -5.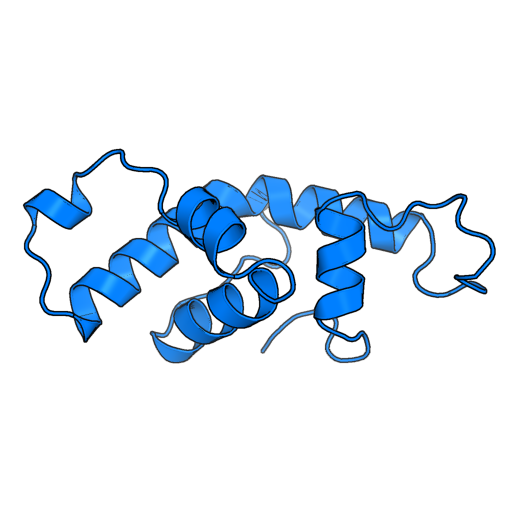013 0.900 1.00 95.00 87 TRP A C 1
ATOM 713 O O . TRP A 1 87 ? 0.289 -4.662 1.436 1.00 95.00 87 TRP A O 1
ATOM 723 N N . LEU A 1 88 ? 1.623 -4.692 -0.367 1.00 93.25 88 LEU A N 1
ATOM 724 C CA . LEU A 1 88 ? 0.790 -3.805 -1.173 1.00 93.25 88 LEU A CA 1
ATOM 725 C C . LEU A 1 88 ? -0.544 -4.485 -1.469 1.00 93.25 88 LEU A C 1
ATOM 727 O O . LEU A 1 88 ? -1.620 -3.890 -1.349 1.00 93.25 88 LEU A O 1
ATOM 731 N N . LYS A 1 89 ? -0.502 -5.779 -1.795 1.00 92.25 89 LYS A N 1
ATOM 732 C CA . LYS A 1 89 ? -1.706 -6.591 -2.004 1.00 92.25 89 LYS A CA 1
ATOM 733 C C . LYS A 1 89 ? -2.548 -6.680 -0.732 1.00 92.25 89 LYS A C 1
ATOM 735 O O . LYS A 1 89 ? -3.778 -6.586 -0.832 1.00 92.25 89 LYS A O 1
ATOM 740 N N . ALA A 1 90 ? -1.916 -6.851 0.430 1.00 93.25 90 ALA A N 1
ATOM 741 C CA . ALA A 1 90 ? -2.585 -6.893 1.728 1.00 93.25 90 ALA A CA 1
ATOM 742 C C . ALA A 1 90 ? -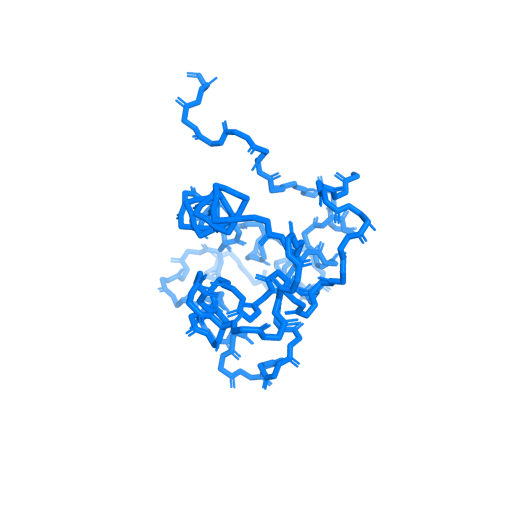3.222 -5.541 2.085 1.00 93.25 90 ALA A C 1
ATOM 744 O O . ALA A 1 90 ? -4.421 -5.492 2.366 1.00 93.25 90 ALA A O 1
ATOM 745 N N . ALA A 1 91 ? -2.466 -4.446 1.970 1.00 93.06 91 ALA A N 1
ATOM 746 C CA . ALA A 1 91 ? -2.936 -3.083 2.205 1.00 93.06 91 ALA A CA 1
ATOM 747 C C . ALA A 1 91 ? -4.142 -2.755 1.321 1.00 93.06 91 ALA A C 1
ATOM 749 O O . ALA A 1 91 ? -5.194 -2.346 1.808 1.00 93.06 91 ALA A O 1
ATOM 750 N N . VAL A 1 92 ? -4.038 -3.012 0.015 1.00 92.06 92 VAL A N 1
ATOM 751 C CA . VAL A 1 92 ? -5.137 -2.757 -0.918 1.00 92.06 92 VAL A CA 1
ATOM 752 C C . VAL A 1 92 ? -6.377 -3.582 -0.563 1.00 92.06 92 VAL A C 1
ATOM 754 O O . VAL A 1 92 ? -7.489 -3.059 -0.604 1.00 92.06 92 VAL A O 1
ATOM 757 N N . ARG A 1 93 ? -6.227 -4.858 -0.192 1.00 91.81 93 ARG A N 1
ATOM 758 C CA . ARG A 1 93 ? -7.371 -5.671 0.249 1.00 91.81 93 ARG A CA 1
ATOM 759 C C . ARG A 1 93 ? -8.020 -5.091 1.502 1.00 91.81 93 ARG A C 1
ATOM 761 O O . ARG A 1 93 ? -9.235 -4.934 1.508 1.00 91.81 93 ARG A O 1
ATOM 768 N N . ALA A 1 94 ? -7.232 -4.740 2.517 1.00 92.50 94 ALA A N 1
ATOM 769 C CA . ALA A 1 94 ? -7.742 -4.159 3.757 1.00 92.50 94 ALA A CA 1
ATOM 770 C C . ALA A 1 94 ? -8.513 -2.855 3.501 1.00 92.50 94 ALA A C 1
ATOM 772 O O . ALA A 1 94 ? -9.637 -2.704 3.972 1.00 92.50 94 ALA A O 1
ATOM 773 N N . ILE A 1 95 ? -7.942 -1.956 2.693 1.00 94.06 95 ILE A N 1
ATOM 774 C CA . ILE A 1 95 ? -8.530 -0.651 2.372 1.00 94.06 95 ILE A CA 1
ATOM 775 C C . ILE A 1 95 ? -9.828 -0.808 1.575 1.00 94.06 95 ILE A C 1
ATOM 777 O O . ILE A 1 95 ? -10.851 -0.246 1.941 1.00 94.06 95 ILE A O 1
ATOM 781 N N . TYR A 1 96 ? -9.829 -1.568 0.479 1.00 92.88 96 TYR A N 1
ATOM 782 C CA . TYR A 1 96 ? -11.027 -1.641 -0.365 1.00 92.88 96 TYR A CA 1
ATOM 783 C C . TYR A 1 96 ? -12.142 -2.480 0.271 1.00 92.88 96 TYR A C 1
ATOM 785 O O . TYR A 1 96 ? -13.314 -2.160 0.084 1.00 92.88 96 TYR A O 1
ATOM 793 N N . ASN A 1 97 ? -11.806 -3.511 1.054 1.00 93.31 97 ASN A N 1
ATOM 794 C CA . ASN A 1 97 ? -12.810 -4.310 1.762 1.00 93.31 97 ASN A CA 1
ATOM 795 C C . ASN A 1 97 ? -13.421 -3.561 2.959 1.00 93.31 97 ASN A C 1
ATOM 797 O O . ASN A 1 97 ? -14.517 -3.908 3.390 1.00 93.31 97 ASN A O 1
ATOM 801 N N . SER A 1 98 ? -12.755 -2.525 3.483 1.00 93.50 98 SER A N 1
ATOM 802 C CA . SER A 1 98 ? -13.310 -1.652 4.527 1.00 93.50 98 SER A CA 1
ATOM 803 C C . SER A 1 98 ? -14.207 -0.530 3.981 1.00 93.50 98 SER A C 1
ATOM 805 O O . SER A 1 98 ? -14.835 0.183 4.769 1.00 93.50 98 SER A O 1
ATOM 807 N N . GLY A 1 99 ? -14.297 -0.392 2.651 1.00 92.81 99 GLY A N 1
ATOM 808 C CA . GLY A 1 99 ? -14.990 0.701 1.961 1.00 92.81 99 GLY A CA 1
ATOM 809 C C . GLY A 1 99 ? -14.099 1.908 1.641 1.00 92.81 99 GLY A C 1
ATOM 810 O O . GLY A 1 99 ? -14.590 2.907 1.120 1.00 92.81 99 GLY A O 1
ATOM 811 N N . GLY A 1 100 ? -12.802 1.823 1.937 1.00 93.19 100 GLY A N 1
ATOM 812 C CA . GLY A 1 100 ? -11.806 2.837 1.619 1.00 93.19 100 GLY A CA 1
ATOM 813 C C . GLY A 1 100 ? -11.329 2.810 0.167 1.00 93.19 100 GLY A C 1
ATOM 814 O O . GLY A 1 100 ? -11.696 1.950 -0.641 1.00 93.19 100 GLY A O 1
ATOM 815 N N . ARG A 1 101 ? -10.454 3.763 -0.177 1.00 91.69 101 ARG A N 1
ATOM 816 C CA . ARG A 1 101 ? -9.827 3.838 -1.503 1.00 91.69 101 ARG A CA 1
ATOM 817 C C . ARG A 1 101 ? -8.427 4.442 -1.457 1.00 91.69 101 ARG A C 1
ATOM 819 O O . ARG A 1 101 ? -8.100 5.250 -0.594 1.00 91.69 101 ARG A O 1
ATOM 826 N N . ILE A 1 102 ? -7.625 4.065 -2.446 1.00 90.12 102 ILE A N 1
ATOM 827 C CA . ILE A 1 102 ? -6.324 4.680 -2.735 1.00 90.12 102 ILE A CA 1
ATOM 828 C C . ILE A 1 102 ? -6.537 5.620 -3.913 1.00 90.12 102 ILE A C 1
ATOM 830 O O . ILE A 1 102 ? -6.996 5.163 -4.965 1.00 90.12 102 ILE A O 1
ATOM 834 N N . GLU A 1 103 ? -6.201 6.896 -3.754 1.00 89.69 103 GLU A N 1
ATOM 835 C CA . GLU A 1 103 ? -6.470 7.904 -4.772 1.00 89.69 103 GLU A CA 1
ATOM 836 C C . GLU A 1 103 ? -5.681 7.590 -6.055 1.00 89.69 103 GLU A C 1
ATOM 838 O O . GLU A 1 103 ? -4.489 7.252 -6.000 1.00 89.69 103 GLU A O 1
ATOM 843 N N . PRO A 1 104 ? -6.331 7.608 -7.231 1.00 80.56 104 PRO A N 1
ATOM 844 C CA . PRO A 1 104 ? -5.654 7.353 -8.497 1.00 80.56 104 PRO A CA 1
ATOM 845 C C . PRO A 1 104 ? -4.712 8.506 -8.871 1.00 80.56 104 PRO A C 1
ATOM 847 O O . PRO A 1 104 ? -3.605 8.242 -9.327 1.00 80.56 104 PRO A O 1
ATOM 850 N N . TYR A 1 105 ? -5.120 9.750 -8.592 1.00 81.25 105 TYR A N 1
ATOM 851 C CA . TYR A 1 105 ? -4.379 10.983 -8.880 1.00 81.25 105 TYR A CA 1
ATOM 852 C C . TYR A 1 105 ? -4.345 11.886 -7.635 1.00 81.25 105 TYR A C 1
ATOM 854 O O . TYR A 1 105 ? -5.088 12.864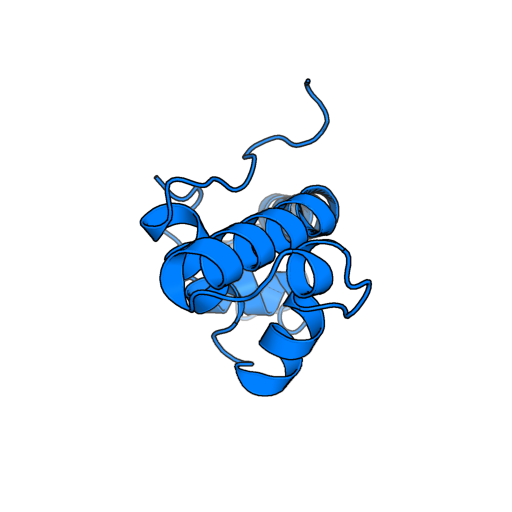 -7.545 1.00 81.25 105 TYR A O 1
ATOM 862 N N . PRO A 1 106 ? -3.549 11.524 -6.618 1.00 74.75 106 PRO A N 1
ATOM 863 C CA . PRO A 1 106 ? -3.410 12.330 -5.407 1.00 74.75 106 PRO A CA 1
ATOM 864 C C . PRO A 1 106 ? -2.803 13.708 -5.741 1.00 74.75 106 PRO A C 1
ATOM 866 O O . PRO A 1 106 ? -1.803 13.788 -6.449 1.00 74.75 106 PRO A O 1
ATOM 869 N N . GLY A 1 107 ? -3.414 14.792 -5.246 1.00 66.62 107 GLY A N 1
ATOM 870 C CA . GLY A 1 107 ? -2.964 16.177 -5.487 1.00 66.62 107 GLY A CA 1
ATOM 871 C C . GLY A 1 107 ? -3.810 17.003 -6.471 1.00 66.62 107 GLY A C 1
ATOM 872 O O . GLY A 1 107 ? -3.503 18.170 -6.689 1.00 66.62 107 GLY A O 1
ATOM 873 N N . HIS A 1 108 ? -4.881 16.440 -7.038 1.00 56.78 108 HIS A N 1
ATOM 874 C CA . HIS A 1 108 ? -5.892 17.170 -7.828 1.00 56.78 108 HIS A CA 1
ATOM 875 C C . HIS A 1 108 ? -7.224 17.333 -7.073 1.00 56.78 108 HIS A C 1
ATOM 877 O O . HIS A 1 108 ? -8.292 17.189 -7.664 1.00 56.78 108 HIS A O 1
ATOM 883 N N . ALA A 1 109 ? -7.148 17.561 -5.758 1.00 48.31 109 ALA A N 1
ATOM 884 C CA . ALA A 1 109 ? -8.313 17.818 -4.910 1.00 48.31 109 ALA A CA 1
ATOM 885 C C . ALA A 1 109 ? -8.721 19.294 -4.952 1.00 48.31 109 ALA A C 1
ATOM 887 O O . ALA A 1 109 ? -7.803 20.145 -4.923 1.00 48.31 109 ALA A O 1
#

Foldseek 3Di:
DDPPPVDDPLVLVCLLVVVDAQPPPVCPPPPHRVVSVLSNVLCVLQQVVLQLLLQVLCCVPVVDDVVSNVDPPRVLVVLCVVCPPPSRVVSCCSNVVSVHDRDSDRPPD

Sequence (109 aa):
MRPYKHYDAGLIEDVVDGVVGEEDIETEDYPCSGTMKHWRWRSQMNEKNMEGQIRQAAHRFLDLDGKFLKSREPLLEKLKERISPGWLKAAVRAIYNSGGRIEPYPGHA

pLDDT: mean 86.47, std 11.35, range [43.91, 95.56]

Radius of gyration: 14.89 Å; chains: 1; bounding box: 32×27×44 Å

Secondary structure (DSSP, 8-state):
--TTTTS-HHHHHHHHHTSS-TT-TTS-SSS-HHHHHHHHHHHHHHHHHHHHHHHHHHHHHHT--HHHHH----HHHHHHHHH-SSHHHHHHHHHHHTT----SSTT--